Protein AF-A0A660YJB3-F1 (afdb_monomer_lite)

Secondary structure (DSSP, 8-state):
-PPPHHHHHHHHHHHHHHHHHTTTTTTS---HHHHHHHHHHHHHHHHHHHS-PPPP--TT--SSS------

Sequence (71 aa):
KDPSHSRLKGLVNKIVDQKFSDGELDESPLTLRDLEKIKEAFVKILAGIYHTRVEYPNSSDKQKGAKVSEN

pLDDT: mean 82.72, std 19.08, range [40.09, 98.38]

Radius of gyration: 20.2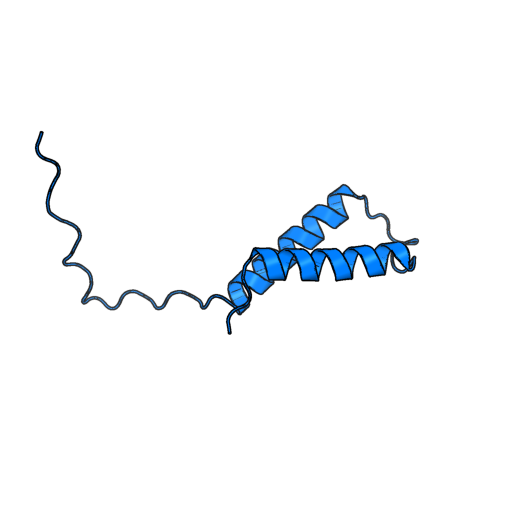4 Å; chains: 1; bounding box: 43×45×45 Å

Structure (mmCIF, N/CA/C/O backbone):
data_AF-A0A660YJB3-F1
#
_entry.id   AF-A0A660YJB3-F1
#
loop_
_atom_site.group_PDB
_atom_site.id
_atom_site.type_symbol
_atom_site.label_atom_id
_atom_site.label_alt_id
_atom_site.label_comp_id
_atom_site.label_asym_id
_atom_site.label_entity_id
_atom_site.label_seq_id
_atom_site.pdbx_PDB_ins_code
_atom_site.Cartn_x
_atom_site.Cartn_y
_atom_site.Cartn_z
_atom_site.occupancy
_atom_site.B_iso_or_equiv
_atom_site.auth_seq_id
_atom_site.auth_comp_id
_atom_site.auth_asym_id
_atom_site.auth_atom_id
_atom_site.pdbx_PDB_model_num
ATOM 1 N N . LYS A 1 1 ? 7.601 -6.702 -22.225 1.00 60.59 1 LYS A N 1
ATOM 2 C CA . LYS A 1 1 ? 6.804 -5.459 -22.358 1.00 60.59 1 LYS A CA 1
ATOM 3 C C . LYS A 1 1 ? 6.890 -4.757 -21.021 1.00 60.59 1 LYS A C 1
ATOM 5 O O . LYS A 1 1 ? 6.412 -5.336 -20.050 1.00 60.59 1 LYS A O 1
ATOM 10 N N . ASP A 1 2 ? 7.529 -3.596 -20.966 1.00 68.62 2 ASP A N 1
ATOM 11 C CA . ASP A 1 2 ? 7.751 -2.913 -19.693 1.00 68.62 2 ASP A CA 1
ATOM 12 C C . ASP A 1 2 ? 6.419 -2.401 -19.137 1.00 68.62 2 ASP A C 1
ATOM 14 O O . ASP A 1 2 ? 5.606 -1.840 -19.886 1.00 68.62 2 ASP A O 1
ATOM 18 N N . PRO A 1 3 ? 6.126 -2.654 -17.854 1.00 78.69 3 PRO A N 1
ATOM 19 C CA . PRO A 1 3 ? 4.913 -2.155 -17.241 1.00 78.69 3 PRO A CA 1
ATOM 20 C C . PRO A 1 3 ? 4.998 -0.632 -17.121 1.00 78.69 3 PRO A C 1
ATOM 22 O O . PRO A 1 3 ? 5.970 -0.087 -16.610 1.00 78.69 3 PRO A O 1
ATOM 25 N N . SER A 1 4 ? 3.954 0.066 -17.571 1.00 87.81 4 SER A N 1
ATOM 26 C CA . SER A 1 4 ? 3.865 1.509 -17.358 1.00 87.81 4 SER A CA 1
ATOM 27 C C . SER A 1 4 ? 3.752 1.823 -15.867 1.00 87.81 4 SER A C 1
ATOM 29 O O . SER A 1 4 ? 3.170 1.057 -15.094 1.00 87.81 4 SER A O 1
ATOM 31 N N . HIS A 1 5 ? 4.238 2.997 -15.469 1.00 87.88 5 HIS A N 1
ATOM 32 C CA . HIS A 1 5 ? 4.158 3.467 -14.085 1.00 87.88 5 HIS A CA 1
ATOM 33 C C . HIS A 1 5 ? 2.724 3.418 -13.519 1.00 87.88 5 HIS A C 1
ATOM 35 O O . HIS A 1 5 ? 2.503 2.964 -12.398 1.00 87.88 5 HIS A O 1
ATOM 41 N N . SER A 1 6 ? 1.726 3.789 -14.330 1.00 90.44 6 SER A N 1
ATOM 42 C CA . SER A 1 6 ? 0.303 3.698 -13.970 1.00 90.44 6 SER A CA 1
ATOM 43 C C . SER A 1 6 ? -0.148 2.255 -13.704 1.00 90.44 6 SER A C 1
ATOM 45 O O . SER A 1 6 ? -0.866 2.001 -12.737 1.00 90.44 6 SER A O 1
ATOM 47 N N . ARG A 1 7 ? 0.321 1.291 -14.508 1.00 92.38 7 ARG A N 1
ATOM 48 C CA . ARG A 1 7 ? 0.006 -0.130 -14.319 1.00 92.38 7 ARG A CA 1
ATOM 49 C C . ARG A 1 7 ? 0.636 -0.682 -13.039 1.00 92.38 7 ARG A C 1
ATOM 51 O O . ARG A 1 7 ? -0.025 -1.440 -12.335 1.00 92.38 7 ARG A O 1
ATOM 58 N N . LEU A 1 8 ? 1.871 -0.284 -12.722 1.00 94.19 8 LEU A N 1
ATOM 59 C CA . LEU A 1 8 ? 2.527 -0.643 -11.459 1.00 94.19 8 LEU A CA 1
ATOM 60 C C . LEU A 1 8 ? 1.774 -0.064 -10.259 1.00 94.19 8 LEU A C 1
ATOM 62 O O . LEU A 1 8 ? 1.489 -0.798 -9.318 1.00 94.19 8 LEU A O 1
ATOM 66 N N . LYS A 1 9 ? 1.380 1.214 -10.319 1.00 95.50 9 LYS A N 1
ATOM 67 C CA . LYS A 1 9 ? 0.585 1.850 -9.261 1.00 95.50 9 LYS A CA 1
ATOM 68 C C . LYS A 1 9 ? -0.745 1.134 -9.032 1.00 95.50 9 LYS A C 1
ATOM 70 O O . LYS A 1 9 ? -1.075 0.819 -7.895 1.00 95.50 9 LYS A O 1
ATOM 75 N N . GLY A 1 10 ? -1.474 0.815 -10.102 1.00 97.19 10 GLY A N 1
ATOM 76 C CA . GLY A 1 10 ? -2.730 0.068 -9.998 1.00 97.19 10 GLY A CA 1
ATOM 77 C C . GLY A 1 10 ? -2.550 -1.321 -9.376 1.00 97.19 10 GLY A C 1
ATOM 78 O O . GLY A 1 10 ? -3.353 -1.727 -8.539 1.00 97.19 10 GLY A O 1
ATOM 79 N N . LEU A 1 11 ? -1.476 -2.030 -9.739 1.00 96.62 11 LEU A N 1
ATOM 80 C CA . LEU A 1 11 ? -1.158 -3.341 -9.170 1.00 96.62 11 LEU A CA 1
ATOM 81 C C . LEU A 1 11 ? -0.833 -3.257 -7.674 1.00 96.62 11 LEU A C 1
ATOM 83 O O . LEU A 1 11 ? -1.392 -4.019 -6.890 1.00 96.62 11 LEU A O 1
ATOM 87 N N . VAL A 1 12 ? 0.048 -2.332 -7.283 1.00 97.81 12 VAL A N 1
ATOM 88 C CA . VAL A 1 12 ? 0.437 -2.137 -5.879 1.00 97.81 12 VAL A CA 1
ATOM 89 C C . VAL A 1 12 ? -0.773 -1.741 -5.038 1.00 97.81 12 VAL A C 1
ATOM 91 O O . VAL A 1 12 ? -0.997 -2.346 -3.994 1.00 97.81 12 VAL A O 1
ATOM 94 N N . ASN A 1 13 ? -1.591 -0.801 -5.519 1.00 97.69 13 ASN A N 1
ATOM 95 C CA . ASN A 1 13 ? -2.815 -0.398 -4.830 1.00 97.69 13 ASN A CA 1
ATOM 96 C C . ASN A 1 13 ? -3.737 -1.594 -4.603 1.00 97.69 13 ASN A C 1
ATOM 98 O O . ASN A 1 13 ? -4.098 -1.860 -3.464 1.00 97.6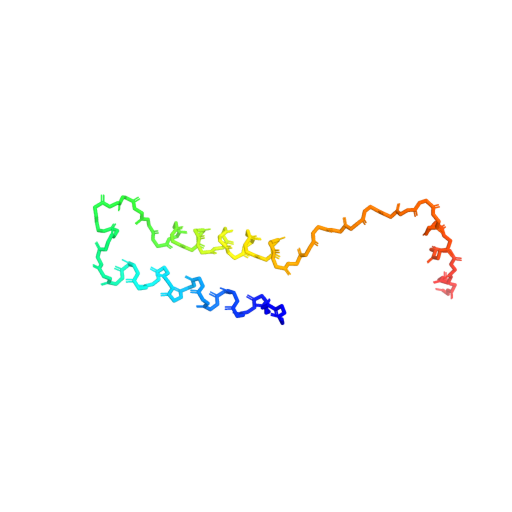9 13 ASN A O 1
ATOM 102 N N . LYS A 1 14 ? -4.019 -2.377 -5.654 1.00 98.31 14 LYS A N 1
ATOM 103 C CA . LYS A 1 14 ? -4.866 -3.570 -5.547 1.00 98.31 14 LYS A CA 1
ATOM 104 C C . LYS A 1 14 ? -4.362 -4.545 -4.480 1.00 98.31 14 LYS A C 1
ATOM 106 O O . LYS A 1 14 ? -5.165 -5.072 -3.723 1.00 98.31 14 LYS A O 1
ATOM 111 N N . ILE A 1 15 ? -3.056 -4.808 -4.434 1.00 98.38 15 ILE A N 1
ATOM 112 C CA . ILE A 1 15 ? -2.476 -5.754 -3.470 1.00 98.38 15 ILE A CA 1
ATOM 113 C C . ILE A 1 15 ? -2.601 -5.217 -2.043 1.00 98.38 15 ILE A C 1
ATOM 115 O O . ILE A 1 15 ? -3.051 -5.944 -1.164 1.00 98.38 15 ILE A O 1
ATOM 119 N N . VAL A 1 16 ? -2.222 -3.959 -1.808 1.00 97.88 16 VAL A N 1
ATOM 120 C CA . VAL A 1 16 ? -2.269 -3.365 -0.463 1.00 97.88 16 VAL A CA 1
ATOM 121 C C . VAL A 1 16 ? -3.712 -3.234 0.030 1.00 97.88 16 VAL A C 1
ATOM 123 O O . VAL A 1 16 ? -3.988 -3.554 1.181 1.00 97.88 16 VAL A O 1
ATOM 126 N N . ASP A 1 17 ? -4.639 -2.833 -0.841 1.00 97.19 17 ASP A N 1
ATOM 127 C CA . ASP A 1 17 ? -6.059 -2.703 -0.500 1.00 97.19 17 ASP A CA 1
ATOM 128 C C . ASP A 1 17 ? -6.695 -4.064 -0.197 1.00 97.19 17 ASP A C 1
ATOM 130 O O . ASP A 1 17 ? -7.501 -4.167 0.725 1.00 97.19 17 ASP A O 1
ATOM 134 N N . GLN A 1 18 ? -6.299 -5.117 -0.921 1.00 98.38 18 GLN A N 1
ATOM 135 C CA . GLN A 1 18 ? -6.730 -6.484 -0.630 1.00 98.38 18 GLN A CA 1
ATOM 136 C C . GLN A 1 18 ? -6.253 -6.919 0.760 1.00 98.38 18 GLN A C 1
ATOM 138 O O . GLN A 1 18 ? -7.061 -7.348 1.571 1.00 98.38 18 GLN A O 1
ATOM 143 N N . LYS A 1 19 ? -4.967 -6.720 1.074 1.00 97.75 19 LYS A N 1
ATOM 144 C CA . LYS A 1 19 ? -4.388 -7.076 2.380 1.00 97.75 19 LYS A CA 1
ATOM 145 C C . LYS A 1 19 ? -5.041 -6.335 3.543 1.00 97.75 19 LYS A C 1
ATOM 147 O O . LYS A 1 19 ? -5.265 -6.922 4.595 1.00 97.75 19 LYS A O 1
ATOM 152 N N . PHE A 1 20 ? -5.363 -5.060 3.338 1.00 96.62 20 PHE A N 1
ATOM 153 C CA . PHE A 1 20 ? -6.113 -4.267 4.305 1.00 96.62 20 PHE A CA 1
ATOM 154 C C . PHE A 1 20 ? -7.552 -4.776 4.471 1.00 96.62 20 PHE A C 1
ATOM 156 O O . PHE A 1 20 ? -8.016 -4.938 5.591 1.00 96.62 20 PHE A O 1
ATOM 163 N N . SER A 1 21 ? -8.244 -5.068 3.367 1.00 97.19 21 SER A N 1
ATOM 164 C CA . SER A 1 21 ? -9.640 -5.533 3.398 1.00 97.19 21 SER A CA 1
ATOM 165 C C . SER A 1 21 ? -9.789 -6.938 3.986 1.00 97.19 21 SER A C 1
ATOM 167 O O . SER A 1 21 ? -10.818 -7.240 4.581 1.00 97.19 21 SER A O 1
ATOM 169 N N . ASP A 1 22 ? -8.763 -7.775 3.841 1.00 98.12 22 ASP A N 1
ATOM 170 C CA . ASP A 1 22 ? -8.708 -9.128 4.401 1.00 98.12 22 ASP A CA 1
ATOM 171 C C . ASP A 1 22 ? -8.375 -9.138 5.907 1.00 98.12 22 ASP A C 1
ATOM 173 O O . ASP A 1 22 ? -8.318 -10.207 6.512 1.00 98.12 22 ASP A O 1
ATOM 177 N N . GLY A 1 23 ? -8.141 -7.970 6.520 1.00 97.44 23 GLY A N 1
ATOM 178 C CA . GLY A 1 23 ? -7.817 -7.838 7.945 1.00 97.44 23 GLY A CA 1
ATOM 179 C C . GLY A 1 23 ? -6.402 -8.295 8.316 1.00 97.44 23 GLY A C 1
ATOM 180 O O . GLY A 1 23 ? -6.053 -8.372 9.492 1.00 97.44 23 GLY A O 1
ATOM 181 N N . GLU A 1 24 ? -5.531 -8.571 7.335 1.00 97.81 24 GLU A N 1
ATOM 182 C CA . GLU A 1 24 ? -4.166 -9.066 7.592 1.00 97.81 24 GLU A CA 1
ATOM 183 C C . GLU A 1 24 ? -3.278 -8.044 8.333 1.00 97.81 24 GLU A C 1
ATOM 185 O O . GLU A 1 24 ? -2.183 -8.382 8.782 1.00 97.81 24 GLU A O 1
ATOM 190 N N . LEU A 1 25 ? -3.730 -6.791 8.449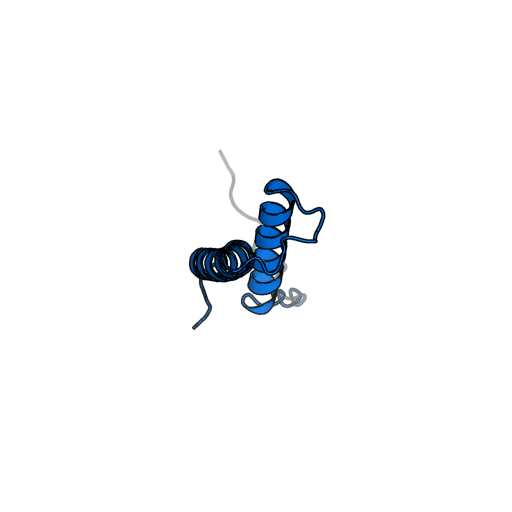 1.00 96.69 25 LEU A N 1
ATOM 191 C CA . LEU A 1 25 ? -3.012 -5.687 9.087 1.00 96.69 25 LEU A CA 1
ATOM 192 C C . LEU A 1 25 ? -3.695 -5.178 10.371 1.00 96.69 25 LEU A C 1
ATOM 194 O O . LEU A 1 25 ? -3.234 -4.181 10.923 1.00 96.69 25 LEU A O 1
ATOM 198 N N . ASP A 1 26 ? -4.748 -5.841 10.859 1.00 96.69 26 ASP A N 1
ATOM 199 C CA . ASP A 1 26 ? -5.605 -5.336 11.949 1.00 96.69 26 ASP A CA 1
ATOM 200 C C . ASP A 1 26 ? -4.868 -5.147 13.284 1.00 96.69 26 ASP A C 1
ATOM 202 O O . ASP A 1 26 ? -5.151 -4.213 14.034 1.00 96.69 26 ASP A O 1
ATOM 206 N N . GLU A 1 27 ? -3.881 -5.995 13.574 1.00 97.44 27 GLU A N 1
ATOM 207 C CA . GLU A 1 27 ? -3.061 -5.899 14.792 1.00 97.44 27 GLU A CA 1
ATOM 208 C C . GLU A 1 27 ? -1.824 -5.001 14.620 1.00 97.44 27 GLU A C 1
ATOM 210 O O . GLU A 1 27 ? -1.003 -4.865 15.530 1.00 97.44 27 GLU A O 1
ATOM 215 N N . SER A 1 28 ? -1.659 -4.377 13.450 1.00 96.00 28 SER A N 1
ATOM 216 C CA . SER A 1 28 ? -0.541 -3.475 13.186 1.00 96.00 28 SER A CA 1
ATOM 217 C C . SER A 1 28 ? -0.929 -2.022 13.483 1.00 96.00 28 SER A C 1
ATOM 219 O O . SER A 1 28 ? -1.987 -1.568 13.050 1.00 96.00 28 SER A O 1
ATOM 221 N N . PRO A 1 29 ? -0.063 -1.221 14.134 1.00 96.44 29 PRO A N 1
ATOM 222 C CA . PRO A 1 29 ? -0.326 0.194 14.406 1.00 96.44 29 PRO A CA 1
ATOM 223 C C . PRO A 1 29 ? -0.080 1.066 13.159 1.00 96.44 29 PRO A C 1
ATOM 225 O O . PRO A 1 29 ? 0.656 2.052 13.209 1.00 96.44 29 PRO A O 1
ATOM 228 N N . LEU A 1 30 ? -0.647 0.680 12.015 1.00 97.19 30 LEU A N 1
ATOM 229 C CA . LEU A 1 30 ? -0.495 1.379 10.742 1.00 97.19 30 LEU A CA 1
ATOM 230 C C . LEU A 1 30 ? -1.652 2.349 10.524 1.00 97.19 30 LEU A C 1
ATOM 232 O O . LEU A 1 30 ? -2.822 1.995 10.645 1.00 97.19 30 LEU A O 1
ATOM 236 N N . THR A 1 31 ? -1.330 3.581 10.138 1.00 97.69 31 THR A N 1
ATOM 237 C CA . THR A 1 31 ? -2.345 4.544 9.703 1.00 97.69 31 THR A CA 1
ATOM 238 C C . THR A 1 31 ? -2.585 4.437 8.197 1.00 97.69 31 THR A C 1
ATOM 240 O O 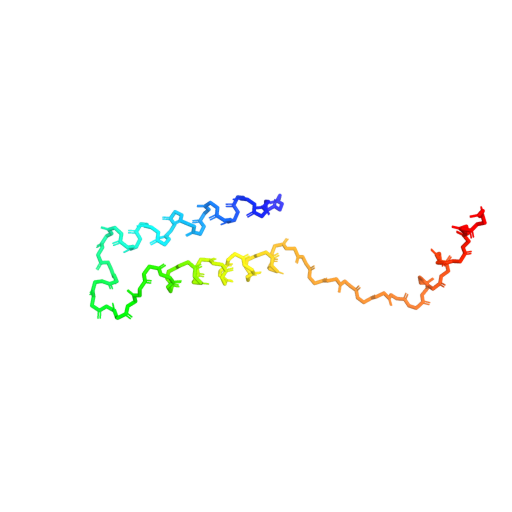. THR A 1 31 ? -1.723 3.984 7.442 1.00 97.69 31 THR A O 1
ATOM 243 N N . LEU A 1 32 ? -3.714 4.964 7.709 1.00 96.81 32 LEU A N 1
ATOM 244 C CA . LEU A 1 32 ? -3.968 5.077 6.263 1.00 96.81 32 LEU A CA 1
ATOM 245 C C . LEU A 1 32 ? -2.872 5.874 5.532 1.00 96.81 32 LEU A C 1
ATOM 247 O O . LEU A 1 32 ? -2.550 5.590 4.380 1.00 96.81 32 LEU A O 1
ATOM 251 N N . ARG A 1 33 ? -2.259 6.851 6.214 1.00 98.19 33 ARG A N 1
ATOM 252 C CA . ARG A 1 33 ? -1.121 7.608 5.678 1.00 98.19 33 ARG A CA 1
ATOM 253 C C . ARG A 1 33 ? 0.109 6.722 5.495 1.00 98.19 33 ARG A C 1
ATOM 255 O O . ARG A 1 33 ? 0.865 6.935 4.551 1.00 98.19 33 ARG A O 1
ATOM 262 N N . ASP A 1 34 ? 0.326 5.756 6.380 1.00 98.12 34 ASP A N 1
ATOM 263 C CA . ASP A 1 34 ? 1.445 4.823 6.256 1.00 98.12 34 ASP A CA 1
ATOM 264 C C . ASP A 1 34 ? 1.211 3.842 5.110 1.00 98.12 34 ASP A C 1
ATOM 266 O O . ASP A 1 34 ? 2.138 3.583 4.347 1.00 98.12 34 ASP A O 1
ATOM 270 N N . LEU A 1 35 ? -0.033 3.399 4.899 1.00 97.81 35 LEU A N 1
ATOM 271 C CA . LEU A 1 35 ? -0.392 2.591 3.730 1.00 97.81 35 LEU A CA 1
ATOM 272 C C . LEU A 1 35 ? -0.098 3.321 2.411 1.00 97.81 35 LEU A C 1
ATOM 274 O O . LEU A 1 35 ? 0.430 2.706 1.486 1.00 97.81 35 LEU A O 1
ATOM 278 N N . GLU A 1 36 ? -0.366 4.628 2.324 1.00 98.00 36 GLU A N 1
ATOM 279 C CA . GLU A 1 36 ? -0.029 5.409 1.124 1.00 98.00 36 GLU A CA 1
ATOM 280 C C . GLU A 1 36 ? 1.489 5.487 0.903 1.00 98.00 36 GLU A C 1
ATOM 282 O O . GLU A 1 36 ? 1.972 5.207 -0.194 1.00 98.00 36 GLU A O 1
ATOM 287 N N . LYS A 1 37 ? 2.269 5.753 1.959 1.00 98.31 37 LYS A N 1
ATOM 288 C CA . LYS A 1 37 ? 3.742 5.748 1.876 1.00 98.31 37 LYS A CA 1
ATOM 289 C C . LYS A 1 37 ? 4.292 4.385 1.450 1.00 98.31 37 LYS A C 1
ATOM 291 O O . LYS A 1 37 ? 5.237 4.319 0.665 1.00 98.31 37 LYS A O 1
ATOM 296 N N . ILE A 1 38 ? 3.711 3.298 1.960 1.00 97.88 38 ILE A N 1
ATOM 297 C CA . ILE A 1 38 ? 4.074 1.927 1.587 1.00 97.88 38 ILE A CA 1
ATOM 298 C C . ILE A 1 38 ? 3.809 1.711 0.092 1.00 97.88 38 ILE A C 1
ATOM 300 O O . ILE A 1 38 ? 4.708 1.266 -0.627 1.00 97.88 38 ILE A O 1
ATOM 304 N N . LYS A 1 39 ? 2.618 2.080 -0.401 1.00 98.06 39 LYS A N 1
ATOM 305 C CA . LYS A 1 39 ? 2.265 1.991 -1.828 1.00 98.06 39 LYS A CA 1
ATOM 306 C C . LYS A 1 39 ? 3.269 2.754 -2.698 1.00 98.06 39 LYS A C 1
ATOM 308 O O . LYS A 1 39 ? 3.807 2.192 -3.653 1.00 98.06 39 LYS A O 1
ATOM 313 N N . GLU A 1 40 ? 3.580 4.001 -2.350 1.00 97.25 40 GLU A N 1
ATOM 314 C CA . GLU A 1 40 ? 4.551 4.829 -3.078 1.00 97.25 40 GLU A CA 1
ATOM 315 C C . GLU A 1 40 ? 5.955 4.207 -3.110 1.00 97.25 40 GLU A C 1
ATOM 317 O O . GLU A 1 40 ? 6.594 4.160 -4.168 1.00 97.25 40 GLU A O 1
ATOM 322 N N . ALA A 1 41 ? 6.427 3.685 -1.974 1.00 97.75 41 ALA A N 1
ATOM 323 C CA . ALA A 1 41 ? 7.731 3.038 -1.876 1.00 97.75 41 ALA A CA 1
ATOM 324 C C . ALA A 1 41 ? 7.831 1.821 -2.808 1.00 97.75 41 ALA A C 1
ATOM 326 O O . ALA A 1 41 ? 8.797 1.702 -3.568 1.00 97.75 41 ALA A O 1
ATOM 327 N N . PHE A 1 42 ? 6.811 0.958 -2.820 1.00 97.12 42 PHE A N 1
ATOM 328 C CA . PHE A 1 42 ? 6.768 -0.198 -3.716 1.00 97.12 42 PHE A CA 1
ATOM 329 C C . PHE A 1 42 ? 6.733 0.210 -5.188 1.00 97.12 42 PHE A C 1
ATOM 331 O O . PHE A 1 42 ? 7.483 -0.348 -5.988 1.00 97.12 42 PHE A O 1
ATOM 338 N N . VAL A 1 43 ? 5.924 1.207 -5.558 1.00 95.44 43 VAL A N 1
ATOM 339 C CA . VAL A 1 43 ? 5.880 1.705 -6.942 1.00 95.44 43 VAL A CA 1
ATOM 340 C C . VAL A 1 43 ? 7.250 2.221 -7.382 1.00 95.44 43 VAL A C 1
ATOM 342 O O . VAL A 1 43 ? 7.683 1.910 -8.491 1.00 95.44 43 VAL A O 1
ATOM 345 N N . LYS A 1 44 ? 7.963 2.957 -6.522 1.00 93.12 44 LYS A N 1
ATOM 346 C CA . LYS A 1 44 ? 9.310 3.469 -6.816 1.00 93.12 44 LYS A CA 1
ATOM 347 C C . LYS A 1 44 ? 10.328 2.344 -7.012 1.00 93.12 44 LYS A C 1
ATOM 349 O O . LYS A 1 44 ? 11.101 2.387 -7.967 1.00 93.12 44 LYS A O 1
ATOM 354 N N . ILE A 1 45 ? 10.321 1.342 -6.132 1.00 93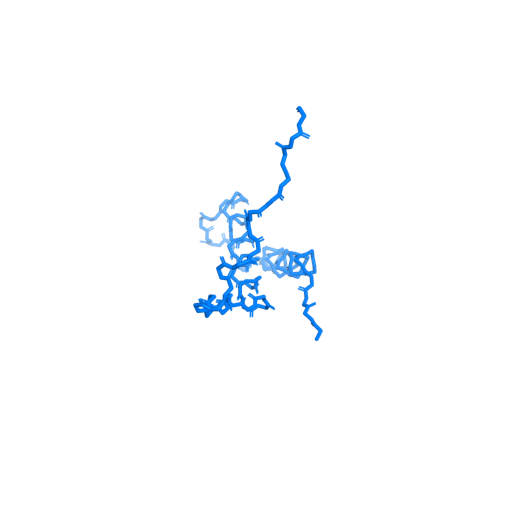.31 45 ILE A N 1
ATOM 355 C CA . ILE A 1 45 ? 11.217 0.180 -6.222 1.00 93.31 45 ILE A CA 1
ATOM 356 C C . ILE A 1 45 ? 10.941 -0.598 -7.511 1.00 93.31 45 ILE A C 1
ATOM 358 O O . ILE A 1 45 ? 11.859 -0.851 -8.287 1.00 93.31 45 ILE A O 1
ATOM 362 N N . LEU A 1 46 ? 9.674 -0.922 -7.778 1.00 92.12 46 LEU A N 1
ATOM 363 C CA . LEU A 1 46 ? 9.278 -1.658 -8.978 1.00 92.12 46 LEU A CA 1
ATOM 364 C C . LEU A 1 46 ? 9.596 -0.868 -10.249 1.00 92.12 46 LEU A C 1
ATOM 366 O O . LEU A 1 46 ? 10.110 -1.443 -11.201 1.00 92.12 46 LEU A O 1
ATOM 370 N N . ALA A 1 47 ? 9.367 0.446 -10.261 1.00 89.25 47 ALA A N 1
ATOM 371 C CA . ALA A 1 47 ? 9.739 1.290 -11.391 1.00 89.25 47 ALA A CA 1
ATOM 372 C C . ALA A 1 47 ? 11.249 1.239 -11.669 1.00 89.25 47 ALA A C 1
ATOM 374 O O . ALA A 1 47 ? 11.627 1.152 -12.828 1.00 89.25 47 ALA A O 1
ATOM 375 N N . GLY A 1 48 ? 12.103 1.228 -10.641 1.00 87.31 48 GLY A N 1
ATOM 376 C CA . GLY A 1 48 ? 13.555 1.079 -10.814 1.00 87.31 48 GLY A CA 1
ATOM 377 C C . GLY A 1 48 ? 14.009 -0.326 -11.235 1.00 87.31 48 GLY A C 1
ATOM 378 O O . GLY A 1 48 ? 15.071 -0.469 -11.832 1.00 87.31 48 GLY A O 1
ATOM 379 N N . ILE A 1 49 ? 13.224 -1.367 -10.937 1.00 87.69 49 ILE A N 1
ATOM 380 C CA . ILE A 1 49 ? 13.483 -2.737 -11.413 1.00 87.69 49 ILE A CA 1
ATOM 381 C C . ILE A 1 49 ? 13.105 -2.869 -12.894 1.00 87.69 49 ILE A C 1
ATOM 383 O O . ILE A 1 49 ? 13.855 -3.456 -13.670 1.00 87.69 49 ILE A O 1
ATOM 387 N N . TYR A 1 50 ? 11.945 -2.333 -13.283 1.00 85.12 50 TYR A N 1
ATOM 388 C CA . TYR A 1 50 ? 11.406 -2.454 -14.641 1.00 85.12 50 TYR A CA 1
ATOM 389 C C . TYR A 1 50 ? 11.915 -1.386 -15.616 1.00 85.12 50 TYR A C 1
ATOM 391 O O . TYR A 1 50 ? 11.827 -1.582 -16.824 1.00 85.12 50 TYR A O 1
ATOM 399 N N . HIS A 1 51 ? 12.451 -0.273 -15.118 1.00 74.12 51 HIS A N 1
ATOM 400 C CA . HIS A 1 51 ? 13.162 0.720 -15.913 1.00 74.12 51 HIS A CA 1
ATOM 401 C C . HIS A 1 51 ? 14.616 0.741 -15.455 1.00 74.12 51 HIS A C 1
ATOM 403 O O . HIS A 1 51 ? 14.954 1.240 -14.383 1.00 74.12 51 HIS A O 1
ATOM 409 N N . THR A 1 52 ? 15.445 0.110 -16.281 1.00 63.91 52 THR A N 1
ATOM 410 C CA . THR A 1 52 ? 16.860 -0.197 -16.089 1.00 63.91 52 THR A CA 1
ATOM 411 C C . THR A 1 52 ? 17.656 0.991 -15.545 1.00 63.91 52 THR A C 1
ATOM 413 O O . THR A 1 52 ? 17.460 2.134 -15.966 1.00 63.91 52 THR A O 1
ATOM 416 N N . ARG A 1 53 ? 18.614 0.714 -14.645 1.00 67.50 53 ARG A N 1
ATOM 417 C CA . ARG A 1 53 ? 19.695 1.659 -14.316 1.00 67.50 53 ARG A CA 1
ATOM 418 C C . ARG A 1 53 ? 20.290 2.196 -15.619 1.00 67.50 53 ARG A C 1
ATOM 420 O O . ARG A 1 53 ? 20.666 1.411 -16.483 1.00 67.50 53 ARG A O 1
ATOM 427 N N . VAL A 1 54 ? 20.379 3.518 -15.724 1.00 60.53 54 VAL A N 1
ATOM 428 C CA . VAL A 1 54 ? 21.024 4.210 -16.843 1.00 60.53 54 VAL A CA 1
ATOM 429 C C . VAL A 1 54 ? 22.461 3.693 -16.964 1.00 60.53 54 VAL A C 1
ATOM 431 O O . VAL A 1 54 ? 23.196 3.700 -15.972 1.00 60.53 54 VAL A O 1
ATOM 434 N N . GLU A 1 55 ? 22.847 3.217 -18.149 1.00 61.97 55 GLU A N 1
ATOM 435 C CA . GLU A 1 55 ? 24.253 2.954 -18.457 1.00 61.97 55 GLU A CA 1
ATOM 436 C C . GLU A 1 55 ? 25.040 4.255 -18.296 1.00 61.97 55 GLU A C 1
ATOM 438 O O . GLU A 1 55 ? 24.588 5.327 -18.707 1.00 61.97 55 GLU A O 1
ATOM 443 N N . TYR A 1 56 ? 26.212 4.174 -17.662 1.00 68.31 56 TYR A N 1
ATOM 444 C CA . TYR A 1 56 ? 27.086 5.333 -17.544 1.00 68.31 56 TYR A CA 1
ATOM 445 C C . TYR A 1 56 ? 27.388 5.865 -18.947 1.00 68.31 56 TYR A C 1
ATOM 447 O O . TYR A 1 56 ? 27.744 5.067 -19.816 1.00 68.31 56 TYR A O 1
ATOM 455 N N . PRO A 1 57 ? 27.269 7.185 -19.182 1.00 65.69 57 PRO A N 1
ATOM 456 C CA . PRO A 1 57 ? 27.627 7.751 -20.469 1.00 65.69 57 PRO A CA 1
ATOM 457 C C . PRO A 1 57 ? 29.095 7.419 -20.727 1.00 65.69 57 PRO A C 1
ATOM 459 O O . PRO A 1 57 ? 29.988 7.896 -20.021 1.00 65.69 57 PRO A O 1
ATOM 462 N N . ASN A 1 58 ? 29.342 6.561 -21.716 1.00 64.19 58 ASN A N 1
ATOM 463 C CA . ASN A 1 58 ? 30.687 6.339 -22.212 1.00 64.19 58 ASN A CA 1
ATOM 464 C C . ASN A 1 58 ? 31.226 7.694 -22.682 1.00 64.19 58 ASN A C 1
ATOM 466 O O . ASN A 1 58 ? 30.493 8.511 -23.243 1.00 64.19 58 ASN A O 1
ATOM 470 N N . SER A 1 59 ? 32.512 7.948 -22.440 1.00 60.19 59 SER A N 1
ATOM 471 C CA . SER A 1 59 ? 33.195 9.236 -22.649 1.00 60.19 59 SER A CA 1
ATOM 472 C C . SER A 1 59 ? 33.103 9.826 -24.073 1.00 60.19 59 SER A C 1
ATOM 474 O O . SER A 1 59 ? 33.650 10.898 -24.321 1.00 60.19 59 SER A O 1
ATOM 476 N N . SER A 1 60 ? 32.418 9.158 -25.004 1.00 56.88 60 SER A N 1
ATOM 477 C CA . SER A 1 60 ? 32.135 9.583 -26.374 1.00 56.88 60 SER A CA 1
ATOM 478 C C . SER A 1 60 ? 30.957 10.561 -26.525 1.00 56.88 60 SER A C 1
ATOM 480 O O . SER A 1 60 ? 30.916 11.272 -27.525 1.00 56.88 60 SER A O 1
ATOM 482 N N . ASP A 1 61 ? 30.044 10.682 -25.552 1.00 56.97 61 ASP A N 1
ATOM 483 C CA . ASP A 1 61 ? 28.825 11.516 -25.682 1.00 56.97 61 ASP A CA 1
ATOM 484 C C . ASP A 1 61 ? 28.967 12.972 -25.186 1.00 56.97 61 ASP A C 1
ATOM 486 O O . ASP A 1 61 ? 27.986 13.660 -24.904 1.00 56.97 61 ASP A O 1
ATOM 490 N N . LYS A 1 62 ? 30.191 13.510 -25.113 1.00 52.88 62 LYS A N 1
ATOM 491 C CA . LYS A 1 62 ? 30.428 14.923 -24.742 1.00 52.88 62 LYS A CA 1
ATOM 492 C C . LYS A 1 62 ? 30.240 15.941 -25.881 1.00 52.88 62 LYS A C 1
ATOM 494 O O . LYS A 1 62 ? 30.566 17.109 -25.695 1.00 52.88 62 LYS A O 1
ATOM 499 N N . GLN A 1 63 ? 29.710 15.561 -27.047 1.00 54.84 63 GLN A N 1
ATOM 500 C CA . GLN A 1 63 ? 29.632 16.459 -28.214 1.00 54.84 63 GLN A CA 1
ATOM 501 C C . GLN A 1 63 ? 28.215 16.714 -28.756 1.00 54.84 63 GLN A C 1
ATOM 503 O O . GLN A 1 63 ? 28.036 16.754 -29.965 1.00 54.84 63 GLN A O 1
ATOM 508 N N . LYS A 1 64 ? 27.184 16.916 -27.922 1.00 49.59 64 LYS A N 1
ATOM 509 C CA . LYS A 1 64 ? 25.877 17.432 -28.411 1.00 49.59 64 LYS A CA 1
ATOM 510 C C . LYS A 1 64 ? 25.183 18.417 -27.458 1.00 49.59 64 LYS A C 1
ATOM 512 O O . LYS A 1 64 ? 23.969 18.384 -27.315 1.00 49.59 64 LYS A O 1
ATOM 517 N N . GLY A 1 65 ? 25.945 19.300 -26.808 1.00 45.47 65 GLY A N 1
ATOM 518 C CA . GLY A 1 65 ? 25.402 20.290 -25.860 1.00 45.47 65 GLY A CA 1
ATOM 519 C C . GLY A 1 65 ? 25.748 21.757 -26.135 1.00 45.47 65 GLY A C 1
ATOM 520 O O . GLY A 1 65 ? 25.483 22.594 -25.283 1.00 45.47 65 GLY A O 1
ATOM 521 N N . ALA A 1 66 ? 26.354 22.092 -27.278 1.00 49.66 66 ALA A N 1
ATOM 522 C CA . ALA A 1 66 ? 26.730 23.469 -27.600 1.00 49.66 66 ALA A CA 1
ATOM 523 C C . ALA A 1 66 ? 26.252 23.849 -29.004 1.00 49.66 66 ALA A C 1
ATOM 525 O O . ALA A 1 66 ? 26.996 23.686 -29.968 1.00 49.66 66 ALA A O 1
ATOM 526 N N . LYS A 1 67 ? 25.005 24.321 -29.115 1.00 48.31 67 LYS A N 1
ATOM 527 C CA . LYS A 1 67 ? 24.582 25.391 -30.036 1.00 48.31 67 LYS A CA 1
ATOM 528 C C . LYS A 1 67 ? 23.090 25.703 -29.861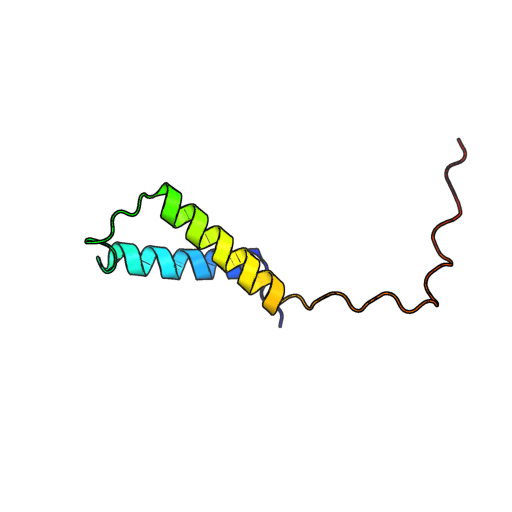 1.00 48.31 67 LYS A C 1
ATOM 530 O O . LYS A 1 67 ? 22.274 24.799 -29.736 1.00 48.31 67 LYS A O 1
ATOM 535 N N . VAL A 1 68 ? 22.803 26.999 -29.984 1.00 50.53 68 VAL A N 1
ATOM 536 C CA . VAL A 1 68 ? 21.507 27.679 -30.156 1.00 50.53 68 VAL A CA 1
ATOM 537 C C . VAL A 1 68 ? 20.773 28.128 -28.883 1.00 50.53 68 VAL A C 1
ATOM 539 O O . VAL A 1 68 ? 19.896 27.452 -28.361 1.00 50.53 68 VAL A O 1
ATOM 542 N N . SER A 1 69 ? 21.090 29.355 -28.465 1.00 43.44 69 SER A N 1
ATOM 543 C CA . SER A 1 69 ? 20.103 30.358 -28.045 1.00 43.44 69 SER A CA 1
ATOM 544 C C . SER A 1 69 ? 20.691 31.738 -28.352 1.00 43.44 69 SER A C 1
ATOM 546 O O . SER A 1 69 ? 21.311 32.362 -27.496 1.00 43.44 69 SER A O 1
ATOM 548 N N . GLU A 1 70 ? 20.552 32.161 -29.607 1.00 40.09 70 GLU A N 1
ATOM 549 C CA . GLU A 1 70 ? 20.659 33.558 -30.033 1.00 40.09 70 GLU A CA 1
ATOM 550 C C . GLU A 1 70 ? 19.228 34.031 -30.305 1.00 40.09 70 GLU A C 1
ATOM 552 O O . GLU A 1 70 ? 18.576 33.516 -31.216 1.00 40.09 70 GLU A O 1
ATOM 557 N N . ASN A 1 71 ? 18.715 34.879 -29.412 1.00 40.75 71 ASN A N 1
ATOM 558 C CA . ASN A 1 71 ? 17.942 36.093 -29.694 1.00 40.75 71 ASN A CA 1
ATOM 559 C C . ASN A 1 71 ? 17.581 36.798 -28.385 1.00 40.75 71 ASN A C 1
ATOM 561 O O . ASN A 1 71 ? 17.054 36.115 -27.478 1.00 40.75 71 ASN A O 1
#

Foldseek 3Di:
DQDDLVRLLVVLCVVLVVCVVVCVCVPPPDDPVNSVVVSVVSSVVSCPVRPDDDDDPDPPPPPDDDDDDDD